Protein AF-A0A919ZWF1-F1 (afdb_monomer)

Structure (mmCIF, N/CA/C/O backbone):
data_AF-A0A919ZWF1-F1
#
_entry.id   AF-A0A919ZWF1-F1
#
loop_
_atom_site.group_PDB
_atom_site.id
_atom_site.type_symbol
_atom_site.label_atom_id
_atom_site.label_alt_id
_atom_site.label_comp_id
_atom_site.label_asym_id
_atom_site.label_entity_id
_atom_site.label_seq_id
_atom_site.pdbx_PDB_ins_code
_atom_site.Cartn_x
_atom_site.Cartn_y
_atom_site.Cartn_z
_atom_site.occupancy
_atom_site.B_iso_or_equiv
_atom_site.auth_seq_id
_atom_site.auth_comp_id
_atom_site.auth_asym_id
_atom_site.auth_atom_id
_atom_site.pdbx_PDB_model_num
ATOM 1 N N . MET A 1 1 ? -10.334 33.012 30.388 1.00 53.25 1 MET A N 1
ATOM 2 C CA . MET A 1 1 ? -11.434 32.020 30.405 1.00 53.25 1 MET A CA 1
ATOM 3 C C . MET A 1 1 ? -11.728 31.488 28.996 1.00 53.25 1 MET A C 1
ATOM 5 O O . MET A 1 1 ? -12.201 30.367 28.870 1.00 53.25 1 MET A O 1
ATOM 9 N N . ASP A 1 2 ? -11.340 32.218 27.942 1.00 60.62 2 ASP A N 1
ATOM 10 C CA . ASP A 1 2 ? -11.589 31.859 26.534 1.00 60.62 2 ASP A CA 1
ATOM 11 C C . ASP A 1 2 ? -10.737 30.705 25.990 1.00 60.62 2 ASP A C 1
ATOM 13 O O . ASP A 1 2 ? -11.229 29.907 25.200 1.00 60.62 2 ASP A O 1
ATOM 17 N N . LEU A 1 3 ? -9.491 30.540 26.449 1.00 62.81 3 LEU A N 1
ATOM 18 C CA . LEU A 1 3 ? -8.604 29.488 25.932 1.00 62.81 3 LEU A CA 1
ATOM 19 C C . LEU A 1 3 ? -9.084 28.071 26.307 1.00 62.81 3 LEU A C 1
ATOM 21 O O . LEU A 1 3 ? -9.041 27.164 25.482 1.00 62.81 3 LEU A O 1
ATOM 25 N N . ILE A 1 4 ? -9.592 27.888 27.531 1.00 65.00 4 ILE A N 1
ATOM 26 C CA . ILE A 1 4 ? -10.077 26.586 28.021 1.00 65.00 4 ILE A CA 1
ATOM 27 C C . ILE A 1 4 ? -11.376 26.199 27.307 1.00 65.00 4 ILE A C 1
ATOM 29 O O . ILE A 1 4 ? -11.488 25.076 26.830 1.00 65.00 4 ILE A O 1
ATOM 33 N N . ASN A 1 5 ? -12.321 27.130 27.146 1.00 59.06 5 ASN A N 1
ATOM 34 C CA . ASN A 1 5 ? -13.558 26.866 26.404 1.00 59.06 5 ASN A CA 1
ATOM 35 C C . ASN A 1 5 ? -13.292 26.577 24.924 1.00 59.06 5 ASN A C 1
ATOM 37 O O . ASN A 1 5 ? -13.925 25.689 24.358 1.00 59.06 5 ASN A O 1
ATOM 41 N N . HIS A 1 6 ? -12.323 27.258 24.308 1.00 60.72 6 HIS A N 1
ATOM 42 C CA . HIS A 1 6 ? -11.944 26.988 22.925 1.00 60.72 6 HIS A CA 1
ATOM 43 C C . HIS A 1 6 ? -11.339 25.581 22.761 1.00 60.72 6 HIS A C 1
ATOM 45 O O . HIS A 1 6 ? -11.694 24.872 21.820 1.00 60.72 6 HIS A O 1
ATOM 51 N N . ILE A 1 7 ? -10.492 25.138 23.702 1.00 64.06 7 ILE A N 1
ATOM 52 C CA . ILE A 1 7 ? -9.931 23.774 23.733 1.00 64.06 7 ILE A CA 1
ATOM 53 C C . ILE A 1 7 ? -11.025 22.729 24.009 1.00 64.06 7 ILE A C 1
ATOM 55 O O . ILE A 1 7 ? -11.044 21.677 23.368 1.00 64.06 7 ILE A O 1
ATOM 59 N N . LEU A 1 8 ? -11.961 23.006 24.921 1.00 66.94 8 LEU A N 1
ATOM 60 C CA . LEU A 1 8 ? -13.066 22.100 25.257 1.00 66.94 8 LEU A CA 1
ATOM 61 C C . LEU A 1 8 ? -14.070 21.952 24.106 1.00 66.94 8 LEU A C 1
ATOM 63 O O . LEU A 1 8 ? -14.516 20.844 23.823 1.00 66.94 8 LEU A O 1
ATOM 67 N N . LEU A 1 9 ? -14.380 23.033 23.388 1.00 62.38 9 LEU A N 1
ATOM 68 C CA . LEU A 1 9 ? -15.240 22.991 22.202 1.00 62.38 9 LEU A CA 1
ATOM 69 C C . LEU A 1 9 ? -14.588 22.203 21.063 1.00 62.38 9 LEU A C 1
ATOM 71 O O . LEU A 1 9 ? -15.242 21.357 20.453 1.00 62.38 9 LEU A O 1
ATOM 75 N N . HIS A 1 10 ? -13.293 22.415 20.814 1.00 61.56 10 HIS A N 1
ATOM 76 C CA . HIS A 1 10 ? -12.545 21.654 19.807 1.00 61.56 10 HIS A CA 1
ATOM 77 C C . HIS A 1 10 ? -12.444 20.168 20.153 1.00 61.56 10 HIS A C 1
ATOM 79 O O . HIS A 1 10 ? -12.643 19.307 19.292 1.00 61.56 10 HIS A O 1
ATOM 85 N N . THR A 1 11 ? -12.162 19.838 21.416 1.00 61.41 11 THR A N 1
ATOM 86 C CA . THR A 1 11 ? -12.100 18.440 21.869 1.00 61.41 11 THR A CA 1
ATOM 87 C C . THR A 1 11 ? -13.479 17.778 21.839 1.00 61.41 11 THR A C 1
ATOM 89 O O . THR A 1 11 ? -13.586 16.644 21.380 1.00 61.41 11 THR A O 1
ATOM 92 N N . HIS A 1 12 ? -14.555 18.482 22.200 1.00 66.38 12 HIS A N 1
ATOM 93 C CA . HIS A 1 12 ? -15.920 17.953 22.140 1.00 66.38 12 HIS A CA 1
ATOM 94 C C . HIS A 1 12 ? -16.420 17.744 20.699 1.00 66.38 12 HIS A C 1
ATOM 96 O O . HIS A 1 12 ? -16.973 16.688 20.378 1.00 66.38 12 HIS A O 1
ATOM 102 N N . LEU A 1 13 ? -16.203 18.711 19.801 1.00 63.06 13 LEU A N 1
ATOM 103 C CA . LEU A 1 13 ? -16.586 18.595 18.387 1.00 63.06 13 LEU A CA 1
ATOM 104 C C . LEU A 1 13 ? -15.812 17.472 17.693 1.00 63.06 13 LEU A C 1
ATOM 106 O O . LEU A 1 13 ? -16.417 16.613 17.056 1.00 63.06 13 LEU A O 1
ATOM 110 N N . SER A 1 14 ? -14.494 17.402 17.891 1.00 60.81 14 SER A N 1
ATOM 111 C CA . SER A 1 14 ? -13.689 16.323 17.311 1.00 60.81 14 SER A CA 1
ATOM 112 C C . SER A 1 14 ? -14.047 14.945 17.882 1.00 60.81 14 SER A C 1
ATOM 114 O O . SER A 1 14 ? -14.055 13.964 17.139 1.00 60.81 14 SER A O 1
ATOM 116 N N . HIS A 1 15 ? -14.393 14.842 19.169 1.00 61.38 15 HIS A N 1
ATOM 117 C CA . HIS A 1 15 ? -14.810 13.581 19.785 1.00 61.38 15 HIS A CA 1
ATOM 118 C C . HIS A 1 15 ? -16.176 13.106 19.271 1.00 61.38 15 HIS A C 1
ATOM 120 O O . HIS A 1 15 ? -16.328 11.943 18.898 1.00 61.38 15 HIS A O 1
ATOM 126 N N . THR A 1 16 ? -17.164 14.000 19.201 1.00 62.78 16 THR A N 1
ATOM 127 C CA . THR A 1 16 ? -18.516 13.671 18.716 1.00 62.78 16 THR A CA 1
ATOM 128 C C . THR A 1 16 ? -18.525 13.310 17.230 1.00 62.78 16 THR A C 1
ATOM 130 O O . THR A 1 16 ? -19.145 12.316 16.851 1.00 62.78 16 THR A O 1
ATOM 133 N N . GLN A 1 17 ? -17.762 14.026 16.397 1.00 61.91 17 GLN A N 1
ATOM 134 C CA . GLN A 1 17 ? -17.592 13.707 14.974 1.00 61.91 17 GLN A CA 1
ATOM 135 C C . GLN A 1 17 ? -16.922 12.340 14.764 1.00 61.91 17 GLN A C 1
ATOM 137 O O . GLN A 1 17 ? -17.400 11.530 13.967 1.00 61.91 17 GLN A O 1
ATOM 142 N N . LYS A 1 18 ? -15.856 12.035 15.519 1.00 59.12 18 LYS A N 1
ATOM 143 C CA . LYS A 1 18 ? -15.184 10.723 15.465 1.00 59.12 18 LYS A CA 1
ATOM 144 C C . LYS A 1 18 ? -16.092 9.593 15.949 1.00 59.12 18 LYS A C 1
ATOM 146 O O . LYS A 1 18 ? -16.130 8.538 15.323 1.00 59.12 18 LYS A O 1
ATOM 151 N N . ALA A 1 19 ? -16.852 9.809 17.025 1.00 60.97 19 ALA A N 1
ATOM 152 C CA . ALA A 1 19 ? -17.801 8.825 17.544 1.00 60.97 19 ALA A CA 1
ATOM 153 C C . ALA A 1 19 ? -18.928 8.521 16.539 1.00 60.97 19 ALA A C 1
ATOM 155 O O . ALA A 1 19 ? -19.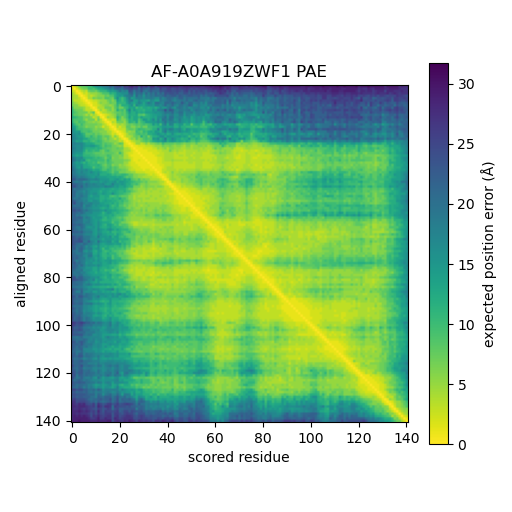323 7.365 16.390 1.00 60.97 19 ALA A O 1
ATOM 156 N N . TYR A 1 20 ? -19.400 9.534 15.808 1.00 60.16 20 TYR A N 1
ATOM 157 C CA . TYR A 1 20 ? -20.410 9.375 14.762 1.00 60.16 20 TYR A CA 1
ATOM 158 C C . TYR A 1 20 ? -19.891 8.571 13.558 1.00 60.16 20 TYR A C 1
ATOM 160 O O . TYR A 1 20 ? -20.546 7.624 13.112 1.00 60.16 20 TYR A O 1
ATOM 168 N N . LEU A 1 21 ? -18.683 8.882 13.073 1.00 59.50 21 LEU A N 1
ATOM 169 C CA . LEU A 1 21 ? -18.037 8.139 11.982 1.00 59.50 21 LEU A CA 1
ATOM 170 C C . LEU A 1 21 ? -17.750 6.686 12.374 1.00 59.50 21 LEU A C 1
ATOM 172 O O . LEU A 1 21 ? -18.033 5.779 11.597 1.00 59.50 21 LEU A O 1
ATOM 176 N N . LYS A 1 22 ? -17.285 6.453 13.607 1.00 59.75 22 LYS A N 1
ATOM 177 C CA . LYS A 1 22 ? -17.020 5.108 14.135 1.00 59.75 22 LYS A CA 1
ATOM 178 C C . LYS A 1 22 ? -18.279 4.235 14.198 1.00 59.75 22 LYS A C 1
ATOM 180 O O . LYS A 1 22 ? -18.180 3.026 14.030 1.00 59.75 22 LYS A O 1
ATOM 185 N N . LYS A 1 23 ? -19.454 4.832 14.432 1.00 60.47 23 LYS A N 1
ATOM 186 C CA . LYS A 1 23 ? -20.734 4.111 14.526 1.00 60.47 23 LYS A CA 1
ATOM 187 C C . LYS A 1 23 ? -21.385 3.852 13.162 1.00 60.47 23 LYS A C 1
ATOM 189 O O . LYS A 1 23 ? -22.100 2.868 13.022 1.00 60.47 23 LYS A O 1
ATOM 194 N N . THR A 1 24 ? -21.143 4.725 12.183 1.00 64.06 24 THR A N 1
ATOM 195 C CA . THR A 1 24 ? -21.825 4.685 10.875 1.00 64.06 24 THR A CA 1
ATOM 196 C C . THR A 1 24 ? -20.968 4.033 9.784 1.00 64.06 24 THR A C 1
ATOM 198 O O . THR A 1 24 ? -21.501 3.317 8.946 1.00 64.06 24 THR A O 1
ATOM 201 N N . TYR A 1 25 ? -19.641 4.225 9.816 1.00 73.06 25 TYR A N 1
ATOM 202 C CA . TYR A 1 25 ? -18.686 3.689 8.835 1.00 73.06 25 TYR A CA 1
ATOM 203 C C . TYR A 1 25 ? -17.373 3.235 9.507 1.00 73.06 25 TYR A C 1
ATOM 205 O O . TYR A 1 25 ? -16.318 3.849 9.299 1.00 73.06 25 TYR A O 1
ATOM 213 N N . PRO A 1 26 ? -17.404 2.162 10.319 1.00 76.31 26 PRO A N 1
ATOM 214 C CA . PRO A 1 26 ? -16.239 1.698 11.075 1.00 76.31 26 PRO A CA 1
ATOM 215 C C . PRO A 1 26 ? -15.041 1.352 10.176 1.00 76.31 26 PRO A C 1
ATOM 217 O O . PRO A 1 26 ? -13.922 1.766 10.482 1.00 76.31 26 PRO A O 1
ATOM 220 N N . SER A 1 27 ? -15.271 0.693 9.031 1.00 77.94 27 SER A N 1
ATOM 221 C CA . SER A 1 27 ? -14.212 0.329 8.078 1.00 77.94 27 SER A CA 1
ATOM 222 C C . SER A 1 27 ? -13.517 1.557 7.480 1.00 77.94 27 SER A C 1
ATOM 224 O O . SER A 1 27 ? -12.293 1.609 7.419 1.00 77.94 27 SER A O 1
ATOM 226 N N . HIS A 1 28 ? -14.278 2.589 7.096 1.00 80.31 28 HIS A N 1
ATOM 227 C CA . HIS A 1 28 ? -13.721 3.813 6.499 1.00 80.31 28 HIS A CA 1
ATOM 228 C C . HIS A 1 28 ? -12.947 4.646 7.519 1.00 80.31 28 HIS A C 1
ATOM 230 O O . HIS A 1 28 ? -11.906 5.226 7.201 1.00 80.31 28 HIS A O 1
ATOM 236 N N . PHE A 1 29 ? -13.435 4.687 8.761 1.00 81.12 29 PHE A N 1
ATOM 237 C CA . PHE A 1 29 ? -12.730 5.342 9.852 1.00 81.12 29 PHE A CA 1
ATOM 238 C C . PHE A 1 29 ? -11.375 4.673 10.105 1.00 81.12 29 PHE A C 1
ATOM 240 O O . PHE A 1 29 ? -10.353 5.355 10.152 1.00 81.12 29 PHE A O 1
ATOM 247 N N . ILE A 1 30 ? -11.349 3.342 10.196 1.00 81.50 30 ILE A N 1
ATOM 248 C CA . ILE A 1 30 ? -10.111 2.589 10.417 1.00 81.50 30 ILE A CA 1
ATOM 249 C C . ILE A 1 30 ? -9.166 2.703 9.222 1.00 81.50 30 ILE A C 1
ATOM 251 O O . ILE A 1 30 ? -7.988 2.971 9.432 1.00 81.50 30 ILE A O 1
ATOM 255 N N . ALA A 1 31 ? -9.660 2.627 7.985 1.00 82.19 31 ALA A N 1
ATOM 256 C CA . ALA A 1 31 ? -8.837 2.851 6.795 1.00 82.19 31 ALA A CA 1
ATOM 257 C C . ALA A 1 31 ? -8.180 4.245 6.798 1.00 82.19 31 ALA A C 1
ATOM 259 O O . ALA A 1 31 ? -7.006 4.388 6.453 1.00 82.19 31 ALA A O 1
ATOM 260 N N . SER A 1 32 ? -8.900 5.272 7.260 1.00 81.81 32 SER A N 1
ATOM 261 C CA . SER A 1 32 ? -8.363 6.633 7.387 1.00 81.81 32 SER A CA 1
ATOM 262 C C . SER A 1 32 ? -7.285 6.731 8.471 1.00 81.81 32 SER A C 1
ATOM 264 O O . SER A 1 32 ? -6.263 7.383 8.266 1.00 81.81 32 SER A O 1
ATOM 266 N N . VAL A 1 33 ? -7.485 6.067 9.615 1.00 82.94 33 VAL A N 1
ATOM 267 C CA . VAL A 1 33 ? -6.491 6.009 10.700 1.00 82.94 33 VAL A CA 1
ATOM 268 C C . VAL A 1 33 ? -5.230 5.278 10.238 1.00 82.94 33 VAL A C 1
ATOM 270 O O . VAL A 1 33 ? -4.138 5.822 10.371 1.00 82.94 33 VAL A O 1
ATOM 273 N N . LEU A 1 34 ? -5.380 4.102 9.620 1.00 82.88 34 LEU A N 1
ATOM 274 C CA . LEU A 1 34 ? -4.265 3.320 9.079 1.00 82.88 34 LEU A CA 1
ATOM 275 C C . LEU A 1 34 ? -3.501 4.103 8.002 1.00 82.88 34 LEU A C 1
ATOM 277 O O . LEU A 1 34 ? -2.275 4.098 7.992 1.00 82.88 34 LEU A O 1
ATOM 281 N N . SER A 1 35 ? -4.206 4.850 7.147 1.00 83.94 35 SER A N 1
ATOM 282 C CA . SER A 1 35 ? -3.581 5.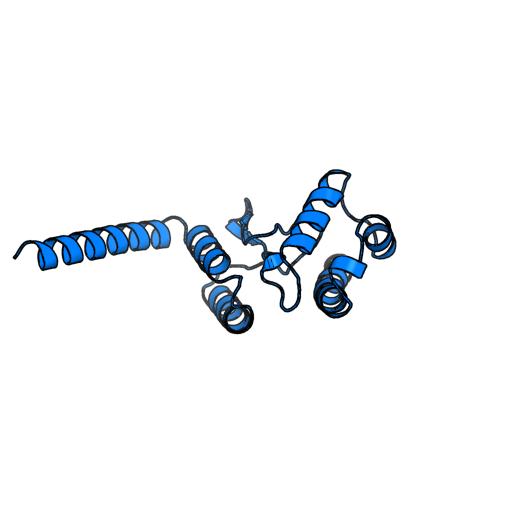731 6.151 1.00 83.94 35 SER A CA 1
ATOM 283 C C . SER A 1 35 ? -2.831 6.907 6.778 1.00 83.94 35 SER A C 1
ATOM 285 O O . SER A 1 35 ? -1.803 7.324 6.257 1.00 83.94 35 SER A O 1
ATOM 287 N N . SER A 1 36 ? -3.301 7.447 7.905 1.00 83.25 36 SER A N 1
ATOM 288 C CA . SER A 1 36 ? -2.588 8.512 8.622 1.00 83.25 36 SER A CA 1
ATOM 289 C C . SER A 1 36 ? -1.333 8.010 9.342 1.00 83.25 36 SER A C 1
ATOM 291 O O . SER A 1 36 ? -0.467 8.816 9.681 1.00 83.25 36 SER A O 1
ATOM 293 N N . GLU A 1 37 ? -1.246 6.710 9.618 1.00 80.75 37 GLU A N 1
ATOM 294 C CA . GLU A 1 37 ? -0.125 6.085 10.324 1.00 80.75 37 GLU A CA 1
ATOM 295 C C . GLU A 1 37 ? 0.730 5.185 9.422 1.00 80.75 37 GLU A C 1
ATOM 297 O O . GLU A 1 37 ? 1.634 4.514 9.916 1.00 80.75 37 GLU A O 1
ATOM 302 N N . GLN A 1 38 ? 0.496 5.206 8.106 1.00 76.06 38 GLN A N 1
ATOM 303 C CA . GLN A 1 38 ? 1.170 4.336 7.136 1.00 76.06 38 GLN A CA 1
ATOM 304 C C . GLN A 1 38 ? 2.700 4.477 7.136 1.00 76.06 38 GLN A C 1
ATOM 306 O O . GLN A 1 38 ? 3.402 3.495 6.917 1.00 76.06 38 GLN A O 1
ATOM 311 N N . ASP A 1 39 ? 3.221 5.660 7.484 1.00 73.88 39 ASP A N 1
ATOM 312 C CA . ASP A 1 39 ? 4.663 5.914 7.610 1.00 73.88 39 ASP A CA 1
ATOM 313 C C . ASP A 1 39 ? 5.299 5.165 8.799 1.00 73.88 39 ASP A C 1
ATOM 315 O O . ASP A 1 39 ? 6.513 4.974 8.860 1.00 73.88 39 ASP A O 1
ATOM 319 N N . LYS A 1 40 ? 4.489 4.735 9.776 1.00 76.69 40 LYS A N 1
ATOM 320 C CA . LYS A 1 40 ? 4.923 4.026 10.989 1.00 76.69 40 LYS A CA 1
ATOM 321 C C . LYS A 1 40 ? 4.679 2.528 10.843 1.00 76.69 40 LYS A C 1
ATOM 323 O O . LYS A 1 40 ? 3.977 1.921 11.653 1.00 76.69 40 LYS A O 1
ATOM 328 N N . THR A 1 41 ? 5.305 1.920 9.839 1.00 71.00 41 THR A N 1
ATOM 329 C CA . THR A 1 41 ? 5.107 0.506 9.478 1.00 71.00 41 THR A CA 1
ATOM 330 C C . THR A 1 41 ? 5.296 -0.468 10.649 1.00 71.00 41 THR A C 1
ATOM 332 O O . THR A 1 41 ? 4.594 -1.470 10.724 1.00 71.00 41 THR A O 1
ATOM 335 N N . ASP A 1 42 ? 6.177 -0.161 11.611 1.00 71.12 42 ASP A N 1
ATOM 336 C CA . ASP A 1 42 ? 6.412 -1.009 12.795 1.00 71.12 42 ASP A CA 1
ATOM 337 C C . ASP A 1 42 ? 5.212 -1.074 13.760 1.00 71.12 42 ASP A C 1
ATOM 339 O O . ASP A 1 42 ? 5.066 -2.039 14.507 1.00 71.12 42 ASP A O 1
ATOM 343 N N . LYS A 1 43 ? 4.340 -0.058 13.759 1.00 71.69 43 LYS A N 1
ATOM 344 C CA . LYS A 1 43 ? 3.117 -0.033 14.581 1.00 71.69 43 LYS A CA 1
ATOM 345 C C . LYS A 1 43 ? 1.898 -0.558 13.835 1.00 71.69 43 LYS A C 1
ATOM 347 O O . LYS A 1 43 ? 0.882 -0.848 14.451 1.00 71.69 43 LYS A O 1
ATOM 352 N N . LEU A 1 44 ? 1.997 -0.702 12.521 1.00 79.31 44 LEU A N 1
ATOM 353 C CA . LEU A 1 44 ? 0.860 -1.009 11.670 1.00 79.31 44 LEU A CA 1
ATOM 354 C C . LEU A 1 44 ? 0.451 -2.486 11.739 1.00 79.31 44 LEU A C 1
ATOM 356 O O . LEU A 1 44 ? -0.736 -2.786 11.826 1.00 79.31 44 LEU A O 1
ATOM 360 N N . GLU A 1 45 ? 1.416 -3.411 11.771 1.00 75.31 45 GLU A N 1
ATOM 361 C CA . GLU A 1 45 ? 1.148 -4.855 11.884 1.00 75.31 45 GLU A CA 1
ATOM 362 C C . GLU A 1 45 ? 0.248 -5.243 13.075 1.00 75.31 45 GLU A C 1
ATOM 364 O O . GLU A 1 45 ? -0.712 -5.989 12.859 1.00 75.31 45 GLU A O 1
ATOM 369 N N . PRO A 1 46 ? 0.494 -4.781 14.321 1.00 78.06 46 PRO A N 1
ATOM 370 C CA . PRO A 1 46 ? -0.403 -5.091 15.433 1.00 78.06 46 PRO A CA 1
ATOM 371 C C . PRO A 1 46 ? -1.784 -4.448 15.258 1.00 78.06 46 PRO A C 1
ATOM 373 O O . PRO A 1 46 ? -2.783 -5.119 15.497 1.00 78.06 46 PRO A O 1
ATOM 376 N N . HIS A 1 47 ? -1.867 -3.215 14.743 1.00 77.50 47 HIS A N 1
ATOM 377 C CA . HIS A 1 47 ? -3.155 -2.569 14.471 1.00 77.50 47 HIS A CA 1
ATOM 378 C C . HIS A 1 47 ? -3.996 -3.338 13.446 1.00 77.50 47 HIS A C 1
ATOM 380 O O . HIS A 1 47 ? -5.206 -3.471 13.620 1.00 77.50 47 HIS A O 1
ATOM 386 N N . VAL A 1 48 ? -3.370 -3.898 12.410 1.00 79.31 48 VAL A N 1
ATOM 387 C CA . VAL A 1 48 ? -4.051 -4.730 11.406 1.00 79.31 48 VAL A CA 1
ATOM 388 C C . VAL A 1 48 ? -4.596 -6.018 12.035 1.00 79.31 48 VAL A C 1
ATOM 390 O O . VAL A 1 48 ? -5.734 -6.401 11.759 1.00 79.31 48 VAL A O 1
ATOM 393 N N . LYS A 1 49 ? -3.832 -6.661 12.930 1.00 78.94 49 LYS A N 1
ATOM 394 C CA . LYS A 1 49 ? -4.300 -7.845 13.674 1.00 78.94 49 LYS A CA 1
ATOM 395 C C . LYS A 1 49 ? -5.477 -7.517 14.592 1.00 78.94 49 LYS A C 1
ATOM 397 O O . LYS A 1 49 ? -6.446 -8.271 14.623 1.00 78.94 49 LYS A O 1
ATOM 402 N N . ASP A 1 50 ? -5.425 -6.380 15.280 1.00 81.38 50 ASP A N 1
ATOM 403 C CA . ASP A 1 50 ? -6.514 -5.925 16.147 1.00 81.38 50 ASP A CA 1
ATOM 404 C C . ASP A 1 50 ? -7.798 -5.648 15.352 1.00 81.38 50 ASP A C 1
ATOM 406 O O . ASP A 1 50 ? -8.892 -5.974 15.809 1.00 81.38 50 ASP A O 1
ATOM 410 N N . CYS A 1 51 ? -7.689 -5.102 14.136 1.00 80.12 51 CYS A N 1
ATOM 411 C CA . CYS A 1 51 ? -8.848 -4.873 13.266 1.00 80.12 51 CYS A CA 1
ATOM 412 C C . CYS A 1 51 ? -9.530 -6.182 12.847 1.00 80.12 51 CYS A C 1
ATOM 414 O O . CYS A 1 51 ? -10.760 -6.257 12.856 1.00 80.12 51 CYS A O 1
ATOM 416 N N . SER A 1 52 ? -8.746 -7.228 12.568 1.00 76.06 52 SER A N 1
ATOM 417 C CA . SER A 1 52 ? -9.283 -8.563 12.281 1.00 76.06 52 SER A CA 1
ATOM 418 C C . SER A 1 52 ? -10.066 -9.127 13.477 1.00 76.06 52 SER A C 1
ATOM 420 O O . SER A 1 52 ? -11.142 -9.693 13.296 1.00 76.06 52 SER A O 1
ATOM 422 N N . LEU A 1 53 ? -9.610 -8.880 14.714 1.00 77.50 53 LEU A N 1
ATOM 423 C CA . LEU A 1 53 ? -10.343 -9.256 15.934 1.00 77.50 53 LEU A CA 1
ATOM 424 C C . LEU A 1 53 ? -11.647 -8.463 16.126 1.00 77.50 53 LEU A C 1
ATOM 426 O O . LEU A 1 53 ? -12.583 -8.960 16.749 1.00 77.50 53 LEU A O 1
ATOM 430 N N . MET A 1 54 ? -11.729 -7.243 15.589 1.00 75.75 54 MET A N 1
ATOM 431 C CA . MET A 1 54 ? -12.933 -6.403 15.629 1.00 75.75 54 MET A CA 1
AT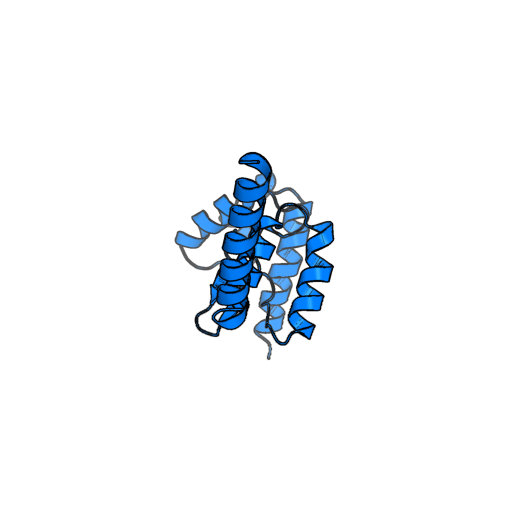OM 432 C C . MET A 1 54 ? -13.970 -6.768 14.551 1.00 75.75 54 MET A C 1
ATOM 434 O O . MET A 1 54 ? -14.991 -6.088 14.449 1.00 75.75 54 MET A O 1
ATOM 438 N N . GLY A 1 55 ? -13.734 -7.825 13.762 1.00 77.19 55 GLY A N 1
ATOM 439 C CA . GLY A 1 55 ? -14.624 -8.248 12.677 1.00 77.19 55 GLY A CA 1
ATOM 440 C C . GLY A 1 55 ? -14.536 -7.357 11.437 1.00 77.19 55 GLY A C 1
ATOM 441 O O . GLY A 1 55 ? -15.498 -7.266 10.678 1.00 77.19 55 GLY A O 1
ATOM 442 N N . ILE A 1 56 ? -13.412 -6.656 11.260 1.00 80.25 56 ILE A N 1
ATOM 443 C CA . ILE A 1 56 ? -13.142 -5.830 10.085 1.00 80.25 56 ILE A CA 1
ATOM 444 C C . ILE A 1 56 ? -12.118 -6.557 9.229 1.00 80.25 56 ILE A C 1
ATOM 446 O O . ILE A 1 56 ? -10.955 -6.699 9.610 1.00 80.25 56 ILE A O 1
ATOM 450 N N . ASP A 1 57 ? -12.565 -6.993 8.058 1.00 81.69 57 ASP A N 1
ATOM 451 C CA . ASP A 1 57 ? -11.717 -7.695 7.109 1.00 81.69 57 ASP A CA 1
ATOM 452 C C . ASP A 1 57 ? -10.756 -6.714 6.441 1.00 81.69 57 ASP A C 1
ATOM 454 O O . ASP A 1 57 ? -11.165 -5.791 5.731 1.00 81.69 57 ASP A O 1
ATOM 458 N N . ILE A 1 58 ? -9.463 -6.932 6.673 1.00 83.88 58 ILE A N 1
ATOM 459 C CA . ILE A 1 58 ? -8.386 -6.258 5.957 1.00 83.88 58 ILE A CA 1
ATOM 460 C C . ILE A 1 58 ? -7.832 -7.253 4.945 1.00 83.88 58 ILE A C 1
ATOM 462 O O . ILE A 1 58 ? -7.243 -8.270 5.316 1.00 83.88 58 ILE A O 1
ATOM 466 N N . LEU A 1 59 ? -8.038 -6.961 3.665 1.00 82.75 59 LEU A N 1
ATOM 467 C CA . LEU A 1 59 ? -7.494 -7.755 2.576 1.00 82.75 59 LEU A CA 1
ATOM 468 C C . LEU A 1 59 ? -5.969 -7.626 2.562 1.00 82.75 59 LEU A C 1
ATOM 470 O O . LEU A 1 59 ? -5.443 -6.548 2.852 1.00 82.75 59 LEU A O 1
ATOM 474 N N . PRO A 1 60 ? -5.239 -8.701 2.224 1.00 81.50 60 PRO A N 1
ATOM 475 C CA . PRO A 1 60 ? -3.795 -8.627 2.085 1.00 81.50 60 PRO A CA 1
ATOM 476 C C . PRO A 1 60 ? -3.404 -7.636 0.975 1.00 81.50 60 PRO A C 1
ATOM 478 O O . PRO A 1 60 ? -4.196 -7.367 0.070 1.00 81.50 60 PRO A O 1
ATOM 481 N N . PRO A 1 61 ? -2.173 -7.101 1.013 1.00 80.75 61 PRO A N 1
ATOM 482 C CA . PRO A 1 61 ? -1.667 -6.248 -0.053 1.00 80.75 61 PRO A CA 1
ATOM 483 C C . PRO A 1 61 ? -1.631 -7.010 -1.378 1.00 80.75 61 PRO A C 1
ATOM 485 O O . PRO A 1 61 ? -1.044 -8.091 -1.459 1.00 80.75 61 PRO A O 1
ATOM 488 N N . ASP A 1 62 ? -2.198 -6.411 -2.420 1.00 81.38 62 ASP A N 1
ATOM 489 C CA . ASP A 1 62 ? -2.224 -6.926 -3.786 1.00 81.38 62 ASP A CA 1
ATOM 490 C C . ASP A 1 62 ? -1.810 -5.816 -4.755 1.00 81.38 62 ASP A C 1
ATOM 492 O O . ASP A 1 62 ? -2.472 -4.792 -4.855 1.00 81.38 62 ASP A O 1
ATOM 496 N N . ILE A 1 63 ? -0.744 -6.018 -5.526 1.00 80.81 63 ILE A N 1
ATOM 497 C CA . ILE A 1 63 ? -0.262 -5.029 -6.503 1.00 80.81 63 ILE A CA 1
ATOM 498 C C . ILE A 1 63 ? -1.346 -4.618 -7.520 1.00 80.81 63 ILE A C 1
ATOM 500 O O . ILE A 1 63 ? -1.341 -3.485 -8.008 1.00 80.81 63 ILE A O 1
ATOM 504 N N . ASN A 1 64 ? -2.280 -5.511 -7.858 1.00 80.31 64 ASN A N 1
ATOM 505 C CA . ASN A 1 64 ? -3.316 -5.221 -8.847 1.00 80.31 64 ASN A CA 1
ATOM 506 C C . ASN A 1 64 ? -4.514 -4.474 -8.263 1.00 80.31 64 ASN A C 1
ATOM 508 O O . ASN A 1 64 ? -5.043 -3.601 -8.948 1.00 80.31 64 ASN A O 1
ATOM 512 N N . ASN A 1 65 ? -4.894 -4.753 -7.017 1.00 76.56 65 ASN A N 1
ATOM 513 C CA . ASN A 1 65 ? -6.086 -4.166 -6.399 1.00 76.56 65 ASN A CA 1
ATOM 514 C C . ASN A 1 65 ? -5.745 -3.046 -5.402 1.00 76.56 65 ASN A C 1
ATOM 516 O O . ASN A 1 65 ? -6.335 -1.975 -5.468 1.00 76.56 65 ASN A O 1
ATOM 520 N N . SER A 1 66 ? -4.714 -3.216 -4.572 1.00 82.81 66 SER A N 1
ATOM 521 C CA . SER A 1 66 ? -4.314 -2.244 -3.550 1.00 82.81 66 SER A CA 1
ATOM 522 C C . SER A 1 66 ? -3.879 -0.898 -4.122 1.00 82.81 66 SER A C 1
ATOM 524 O O . SER A 1 66 ? -3.212 -0.808 -5.153 1.00 82.81 66 SER A O 1
ATOM 526 N N . PHE A 1 67 ? -4.202 0.175 -3.408 1.00 83.12 67 PHE A N 1
ATOM 527 C CA . PHE A 1 67 ? -3.776 1.535 -3.731 1.00 83.12 67 PHE A CA 1
ATOM 528 C C . PHE A 1 67 ? -2.537 1.942 -2.926 1.00 83.12 67 PHE A C 1
ATOM 530 O O . PHE A 1 67 ? -1.966 1.145 -2.182 1.00 83.12 67 PHE A O 1
ATOM 537 N N . SER A 1 68 ? -2.091 3.192 -3.085 1.00 83.69 68 SER A N 1
ATOM 538 C CA . SER A 1 68 ? -1.0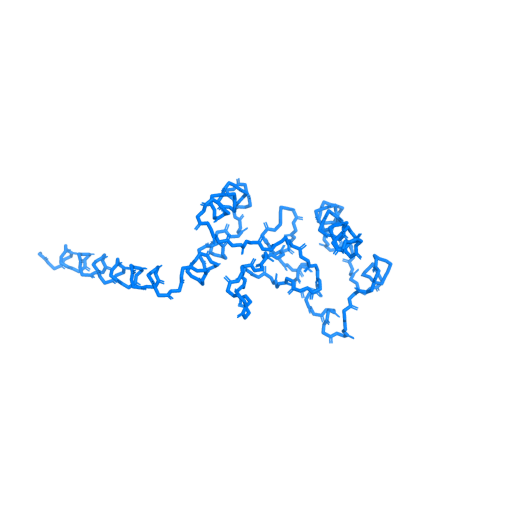27 3.748 -2.245 1.00 83.69 68 SER A CA 1
ATOM 539 C C . SER A 1 68 ? -1.427 3.748 -0.768 1.00 83.69 68 SER A C 1
ATOM 541 O O . SER A 1 68 ? -0.702 3.196 0.055 1.00 83.69 68 SER A O 1
ATOM 543 N N . ASN A 1 69 ? -2.609 4.288 -0.466 1.00 85.75 69 ASN A N 1
ATOM 544 C CA . ASN A 1 69 ? -3.192 4.370 0.873 1.00 85.75 69 ASN A CA 1
ATOM 545 C C . ASN A 1 69 ? -4.184 3.222 1.131 1.00 85.75 69 ASN A C 1
ATOM 547 O O . ASN A 1 69 ? -4.576 2.517 0.199 1.00 85.75 69 ASN A O 1
ATOM 551 N N . PHE A 1 70 ? -4.637 3.070 2.380 1.00 85.38 70 PHE A N 1
ATOM 552 C CA . PHE A 1 70 ? -5.720 2.140 2.709 1.00 85.38 70 PHE A CA 1
ATOM 553 C C . PHE A 1 70 ? -7.053 2.659 2.173 1.00 85.38 70 PHE A C 1
ATOM 555 O O . PHE A 1 70 ? -7.432 3.806 2.421 1.00 85.38 70 PHE A O 1
ATOM 562 N N . VAL A 1 71 ? -7.781 1.800 1.468 1.00 85.00 71 VAL A N 1
ATOM 563 C CA . VAL A 1 71 ? -9.066 2.131 0.837 1.00 85.00 71 VAL A CA 1
ATOM 564 C C . VAL A 1 71 ? -10.097 1.090 1.244 1.00 85.00 71 VAL A C 1
ATOM 566 O O . VAL A 1 71 ? -9.752 -0.058 1.492 1.00 85.00 71 VAL A O 1
ATOM 569 N N . VAL A 1 72 ? -11.364 1.482 1.352 1.00 84.69 72 VAL A N 1
ATOM 570 C CA . VAL A 1 72 ? -12.455 0.538 1.609 1.00 84.69 72 VAL A CA 1
ATOM 571 C C . VAL A 1 72 ? -13.112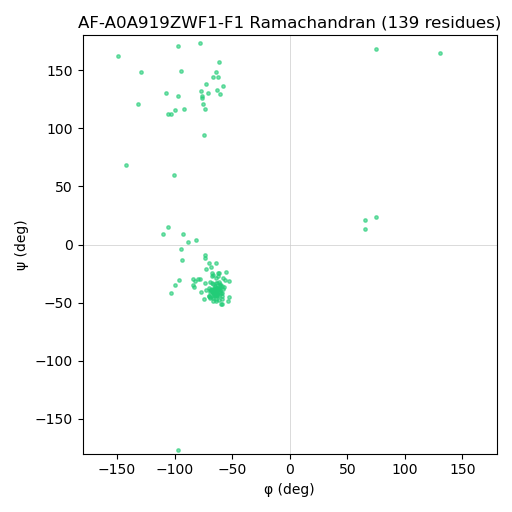 0.163 0.288 1.00 84.69 72 VAL A C 1
ATOM 573 O O . VAL A 1 72 ? -13.491 1.043 -0.484 1.00 84.69 72 VAL A O 1
ATOM 576 N N . ASN A 1 73 ? -13.242 -1.135 0.032 1.00 82.62 73 ASN A N 1
ATOM 577 C CA . ASN A 1 73 ? -13.915 -1.645 -1.154 1.00 82.62 73 ASN A CA 1
ATOM 578 C C . ASN A 1 73 ? -15.451 -1.576 -1.011 1.00 82.62 73 ASN A C 1
ATOM 580 O O . ASN A 1 73 ? -16.002 -1.278 0.051 1.00 82.62 73 ASN A O 1
ATOM 584 N N . SER A 1 74 ? -16.176 -1.890 -2.086 1.00 79.06 74 SER A N 1
ATOM 585 C CA . SER A 1 74 ? -17.650 -1.904 -2.095 1.00 79.06 74 SER A CA 1
ATOM 586 C C . SER A 1 74 ? -18.275 -2.947 -1.157 1.00 79.06 74 SER A C 1
ATOM 588 O O . SER A 1 74 ? -19.454 -2.843 -0.827 1.00 79.06 74 SER A O 1
ATOM 590 N N . GLN A 1 75 ? -17.490 -3.925 -0.703 1.00 78.62 75 GLN A N 1
ATOM 591 C CA . GLN A 1 75 ? -17.875 -4.960 0.260 1.00 78.62 75 GLN A CA 1
ATOM 592 C C . GLN A 1 75 ? -17.545 -4.562 1.709 1.00 78.62 75 GLN A C 1
ATOM 594 O O . GLN A 1 75 ? -17.691 -5.370 2.621 1.00 78.62 75 GLN A O 1
ATOM 599 N N . ASN A 1 76 ? -17.145 -3.305 1.935 1.00 78.44 76 ASN A N 1
ATOM 600 C CA . ASN A 1 76 ? -16.810 -2.741 3.241 1.00 78.44 76 ASN A CA 1
ATOM 601 C C . ASN A 1 76 ? -15.563 -3.365 3.906 1.00 78.44 76 ASN A C 1
ATOM 603 O O . ASN A 1 76 ? -15.381 -3.242 5.122 1.00 78.44 76 ASN A O 1
ATOM 607 N N . GLN A 1 77 ? -14.703 -3.993 3.101 1.00 82.69 77 GLN A N 1
ATOM 608 C CA . GLN A 1 77 ? -13.404 -4.539 3.490 1.00 82.69 77 GLN A CA 1
ATOM 609 C C . GLN A 1 77 ? -12.308 -3.514 3.204 1.00 82.69 77 GLN A C 1
ATOM 611 O O . GLN A 1 77 ? -12.413 -2.714 2.273 1.00 82.69 77 GLN A O 1
ATOM 616 N N . ILE A 1 78 ? -11.248 -3.530 4.002 1.00 84.56 78 ILE A N 1
ATOM 617 C CA . ILE A 1 78 ? -10.134 -2.594 3.868 1.00 84.56 78 ILE A CA 1
ATOM 618 C C . ILE A 1 78 ? -9.067 -3.219 2.968 1.00 84.56 78 ILE A C 1
ATOM 620 O O . ILE A 1 78 ? -8.455 -4.222 3.321 1.00 84.56 78 ILE A O 1
ATOM 624 N N . GLU A 1 79 ? -8.802 -2.605 1.824 1.00 86.38 79 GLU A N 1
ATOM 625 C CA . GLU A 1 79 ? -7.659 -2.918 0.977 1.00 86.38 79 GLU A CA 1
ATOM 626 C C . GLU A 1 79 ? -6.388 -2.331 1.583 1.00 86.38 79 GLU A C 1
ATOM 628 O O . GLU A 1 79 ? -6.314 -1.139 1.909 1.00 86.38 79 GLU A O 1
ATOM 633 N N . TYR A 1 80 ? -5.374 -3.180 1.740 1.00 84.12 80 TYR A N 1
ATOM 634 C CA . TYR A 1 80 ? -4.097 -2.772 2.306 1.00 84.12 80 TYR A CA 1
ATOM 635 C C . TYR A 1 80 ? -3.409 -1.729 1.422 1.00 84.12 80 TYR A C 1
ATOM 637 O O . TYR A 1 80 ? -3.293 -1.937 0.215 1.00 84.12 80 TYR A O 1
ATOM 645 N N . GLY A 1 81 ? -2.899 -0.646 2.010 1.00 85.25 81 GLY A N 1
ATOM 646 C CA . GLY A 1 81 ? -2.118 0.356 1.279 1.00 85.25 81 GLY A CA 1
ATOM 647 C C . GLY A 1 81 ? -0.692 -0.120 0.996 1.00 85.25 81 GLY A C 1
ATOM 648 O O . GLY A 1 81 ? 0.043 -0.479 1.917 1.00 85.25 81 GLY A O 1
ATOM 649 N N . LEU A 1 82 ? -0.258 -0.092 -0.266 1.00 83.19 82 LEU A N 1
ATOM 650 C CA . LEU A 1 82 ? 1.094 -0.505 -0.666 1.00 83.19 82 LEU A CA 1
ATOM 651 C C . LEU A 1 82 ? 2.188 0.391 -0.070 1.00 83.19 82 LEU A C 1
ATOM 653 O O . LEU A 1 82 ? 3.294 -0.088 0.171 1.00 83.19 82 LEU A O 1
ATOM 657 N N . ALA A 1 83 ? 1.893 1.668 0.200 1.00 82.62 83 ALA A N 1
ATOM 658 C CA . ALA A 1 83 ? 2.834 2.580 0.854 1.00 82.62 83 ALA A CA 1
ATOM 659 C C . ALA A 1 83 ? 3.058 2.240 2.334 1.00 82.62 83 ALA A C 1
ATOM 661 O O . ALA A 1 83 ? 4.050 2.657 2.922 1.00 82.62 83 ALA A O 1
ATOM 662 N N . ALA A 1 84 ? 2.174 1.432 2.917 1.00 81.81 84 ALA A N 1
ATOM 663 C CA . ALA A 1 84 ? 2.261 0.984 4.296 1.00 81.81 84 ALA A CA 1
ATOM 664 C C . ALA A 1 84 ? 3.093 -0.307 4.457 1.00 81.81 84 ALA A C 1
ATOM 666 O O . ALA A 1 84 ? 3.214 -0.855 5.557 1.00 81.81 84 ALA A O 1
ATOM 667 N N . LEU A 1 85 ? 3.657 -0.828 3.360 1.0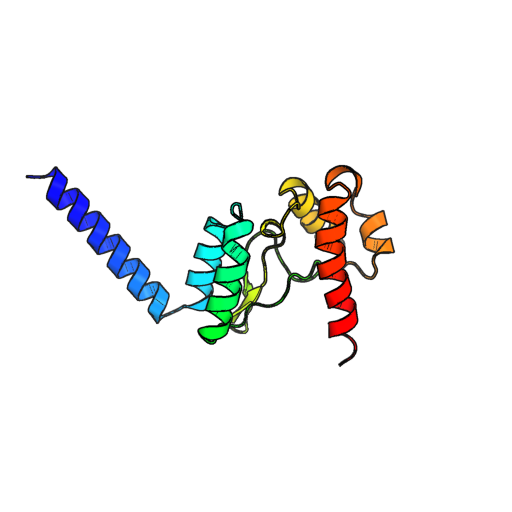0 79.56 85 LEU A N 1
ATOM 668 C CA . LEU A 1 85 ? 4.601 -1.938 3.390 1.00 79.56 85 LEU A CA 1
ATOM 669 C C . LEU A 1 85 ? 5.983 -1.457 3.831 1.00 79.56 85 LEU A C 1
ATOM 671 O O . LEU A 1 85 ? 6.546 -0.502 3.295 1.00 79.56 85 LEU A O 1
ATOM 675 N N . LYS A 1 86 ? 6.570 -2.186 4.783 1.00 75.56 86 LYS A N 1
ATOM 676 C CA . LYS A 1 86 ? 7.921 -1.911 5.270 1.00 75.56 86 LYS A CA 1
ATOM 677 C C . LYS A 1 86 ? 8.929 -1.961 4.124 1.00 75.56 86 LYS A C 1
ATOM 679 O O . LYS A 1 86 ? 8.910 -2.879 3.302 1.00 75.56 86 LYS A O 1
ATOM 684 N N . ASP A 1 87 ? 9.826 -0.980 4.113 1.00 74.69 87 ASP A N 1
ATOM 685 C CA . ASP A 1 87 ? 10.888 -0.811 3.119 1.00 74.69 87 ASP A CA 1
ATOM 686 C C . ASP A 1 87 ? 10.404 -0.517 1.683 1.00 74.69 87 ASP A C 1
ATOM 688 O O . ASP A 1 87 ? 11.209 -0.576 0.754 1.00 74.69 87 ASP A O 1
ATOM 692 N N . VAL A 1 88 ? 9.126 -0.171 1.475 1.00 79.06 88 VAL A N 1
ATOM 693 C CA . VAL A 1 88 ? 8.602 0.251 0.167 1.00 79.06 88 VAL A CA 1
ATOM 694 C C . VAL A 1 88 ? 8.509 1.779 0.123 1.00 79.06 88 VAL A C 1
ATOM 696 O O . VAL A 1 88 ? 7.770 2.399 0.878 1.00 79.06 88 VAL A O 1
ATOM 699 N N . GLY A 1 89 ? 9.281 2.413 -0.762 1.00 77.12 89 GLY A N 1
ATOM 700 C CA . GLY A 1 89 ? 9.266 3.871 -0.904 1.00 77.12 89 GLY A CA 1
ATOM 701 C C . GLY A 1 89 ? 7.988 4.386 -1.577 1.00 77.12 89 GLY A C 1
ATOM 702 O O . GLY A 1 89 ? 7.566 3.844 -2.596 1.00 77.12 89 GLY A O 1
ATOM 703 N N . THR A 1 90 ? 7.424 5.489 -1.079 1.00 80.19 90 THR A N 1
ATOM 704 C CA . THR A 1 90 ? 6.209 6.128 -1.629 1.00 80.19 90 THR A CA 1
ATOM 705 C C . THR A 1 90 ? 6.307 6.407 -3.130 1.00 80.19 90 THR A C 1
ATOM 707 O O . THR A 1 90 ? 5.418 6.030 -3.887 1.00 80.19 90 THR A O 1
ATOM 710 N N . LYS A 1 91 ? 7.440 6.952 -3.590 1.00 82.56 91 LYS A N 1
ATOM 711 C CA . LYS A 1 91 ? 7.705 7.211 -5.020 1.00 82.56 91 LYS A CA 1
ATOM 712 C C . LYS A 1 91 ? 7.649 5.951 -5.885 1.00 82.56 91 LYS A C 1
ATOM 714 O O . LYS A 1 91 ? 7.226 6.002 -7.034 1.00 82.56 91 LYS A O 1
ATOM 719 N N . PHE A 1 92 ? 8.101 4.823 -5.343 1.00 83.69 92 PHE A N 1
ATOM 720 C CA . PHE A 1 92 ? 8.062 3.550 -6.049 1.00 83.69 92 PHE A CA 1
ATOM 721 C C . PHE A 1 92 ? 6.626 3.023 -6.138 1.00 83.69 92 PHE A C 1
ATOM 723 O O . PHE A 1 92 ? 6.215 2.561 -7.195 1.00 83.69 92 PHE A O 1
ATOM 730 N N . VAL A 1 93 ? 5.828 3.175 -5.076 1.00 84.75 93 VAL A N 1
ATOM 7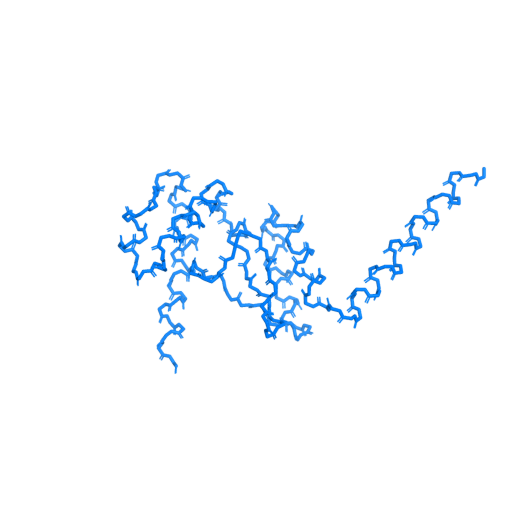31 C CA . VAL A 1 93 ? 4.394 2.837 -5.093 1.00 84.75 93 VAL A CA 1
ATOM 732 C C . VAL A 1 93 ? 3.618 3.698 -6.087 1.00 84.75 93 VAL A C 1
ATOM 734 O O . VAL A 1 93 ? 2.775 3.181 -6.816 1.00 84.75 93 VAL A O 1
ATOM 737 N N . GLU A 1 94 ? 3.907 4.997 -6.155 1.00 85.75 94 GLU A N 1
ATOM 738 C CA . GLU A 1 94 ? 3.310 5.899 -7.146 1.00 85.75 94 GLU A CA 1
ATOM 739 C C . GLU A 1 94 ? 3.618 5.441 -8.575 1.00 85.75 94 GLU A C 1
ATOM 741 O O . GLU A 1 94 ? 2.715 5.371 -9.407 1.00 85.75 94 GLU A O 1
ATOM 746 N N . GLU A 1 95 ? 4.864 5.052 -8.854 1.00 85.44 95 GLU A N 1
ATOM 747 C CA . GLU A 1 95 ? 5.257 4.507 -10.154 1.00 85.44 95 GLU A CA 1
ATOM 748 C C . GLU A 1 95 ? 4.538 3.194 -10.473 1.00 85.44 95 GLU A C 1
ATOM 750 O O . GLU A 1 95 ? 4.036 3.033 -11.583 1.00 85.44 95 GLU A O 1
ATOM 755 N N . VAL A 1 96 ? 4.415 2.282 -9.505 1.00 84.62 96 VAL A N 1
ATOM 756 C CA . VAL A 1 96 ? 3.646 1.038 -9.669 1.00 84.62 96 VAL A CA 1
ATOM 757 C C . VAL A 1 96 ? 2.183 1.341 -10.008 1.00 84.62 96 VAL A C 1
ATOM 759 O O . VAL A 1 96 ? 1.645 0.783 -10.966 1.00 84.62 96 VAL A O 1
ATOM 762 N N . CYS A 1 97 ? 1.551 2.265 -9.279 1.00 85.06 97 CYS A N 1
ATOM 763 C CA . CYS A 1 97 ? 0.177 2.699 -9.531 1.00 85.06 97 CYS A CA 1
ATOM 764 C C . CYS A 1 97 ? 0.012 3.356 -10.910 1.00 85.06 97 CYS A C 1
ATOM 766 O O . CYS A 1 97 ? -1.005 3.134 -11.568 1.00 85.06 97 CYS A O 1
ATOM 768 N N . LEU A 1 98 ? 0.998 4.138 -11.361 1.00 87.00 98 LEU A N 1
ATOM 769 C CA . LEU A 1 98 ? 1.010 4.745 -12.695 1.00 87.00 98 LEU A CA 1
ATOM 770 C C . LEU A 1 98 ? 1.131 3.684 -13.789 1.00 87.00 98 LEU A C 1
ATOM 772 O O . LEU A 1 98 ? 0.334 3.676 -14.724 1.00 87.00 98 LEU A O 1
ATOM 776 N N . GLN A 1 99 ? 2.073 2.748 -13.658 1.00 86.69 99 GLN A N 1
ATOM 777 C CA . GLN A 1 99 ? 2.251 1.669 -14.632 1.00 86.69 99 GLN A CA 1
ATOM 778 C C . GLN A 1 99 ? 1.021 0.762 -14.707 1.00 86.69 99 GLN A C 1
ATOM 780 O O . GLN A 1 99 ? 0.652 0.317 -15.795 1.00 86.69 99 GLN A O 1
ATOM 785 N N . ARG A 1 100 ? 0.317 0.560 -13.589 1.00 84.56 100 ARG A N 1
ATOM 786 C CA . ARG A 1 100 ? -0.947 -0.186 -13.543 1.00 84.56 100 ARG A CA 1
ATOM 787 C C . ARG A 1 100 ? -2.059 0.434 -14.395 1.00 84.56 100 ARG A C 1
ATOM 789 O O . ARG A 1 100 ? -2.944 -0.291 -14.840 1.00 84.56 100 ARG A O 1
ATOM 796 N N . GLN A 1 101 ? -2.024 1.738 -14.689 1.00 83.69 101 GLN A N 1
ATOM 797 C CA . GLN A 1 101 ? -3.018 2.362 -15.579 1.00 83.69 101 GLN A CA 1
ATOM 798 C C . GLN A 1 101 ? -2.982 1.777 -17.001 1.00 83.69 101 GLN A C 1
ATOM 800 O O . GLN A 1 101 ? -3.995 1.792 -17.694 1.00 83.69 101 GLN A O 1
ATOM 805 N N . SER A 1 102 ? -1.845 1.206 -17.419 1.00 82.81 102 SER A N 1
ATOM 806 C CA . SER A 1 102 ? -1.711 0.483 -18.694 1.00 82.81 102 SER A CA 1
ATOM 807 C C . SER A 1 102 ? -2.390 -0.897 -18.704 1.00 82.81 102 SER A C 1
ATOM 809 O O . SER A 1 102 ? -2.481 -1.538 -19.751 1.00 82.81 102 SER A O 1
ATOM 811 N N . GLY A 1 103 ? -2.857 -1.372 -17.548 1.00 84.94 103 GLY A N 1
ATOM 812 C CA . GLY A 1 103 ? -3.489 -2.671 -17.349 1.00 84.94 103 GLY A CA 1
ATOM 813 C C . GLY A 1 103 ? -2.884 -3.437 -16.166 1.00 84.94 103 GLY A C 1
ATOM 814 O O . GLY A 1 103 ? -1.796 -3.097 -15.697 1.00 84.94 103 GLY A O 1
ATOM 815 N N . PRO A 1 104 ? -3.567 -4.494 -15.692 1.00 84.50 104 PRO A N 1
ATOM 816 C CA . PRO A 1 104 ? -3.098 -5.298 -14.569 1.00 84.50 104 PRO A CA 1
ATOM 817 C C . PRO A 1 104 ? -1.788 -6.023 -14.899 1.00 84.50 104 PRO A C 1
ATOM 819 O O . PRO A 1 104 ? -1.555 -6.439 -16.041 1.00 84.50 104 PRO A O 1
ATOM 822 N N . PHE A 1 105 ? -0.957 -6.216 -13.877 1.00 82.31 105 PHE A N 1
ATOM 823 C CA . PHE A 1 105 ? 0.267 -7.000 -13.967 1.00 82.31 105 PHE A CA 1
ATOM 824 C C . PHE A 1 105 ? -0.083 -8.484 -13.995 1.00 82.31 105 PHE A C 1
ATOM 826 O O . PHE A 1 105 ? -0.715 -9.011 -13.074 1.00 82.31 105 PHE A O 1
ATOM 833 N N . LYS A 1 106 ? 0.329 -9.168 -15.062 1.00 78.94 106 LYS A N 1
ATOM 834 C CA . LYS A 1 106 ? -0.005 -10.586 -15.259 1.00 78.94 106 LYS A CA 1
ATOM 835 C C . LYS A 1 106 ? 0.936 -11.520 -14.499 1.00 78.94 106 LYS A C 1
ATOM 837 O O . LYS A 1 106 ? 0.517 -12.563 -14.00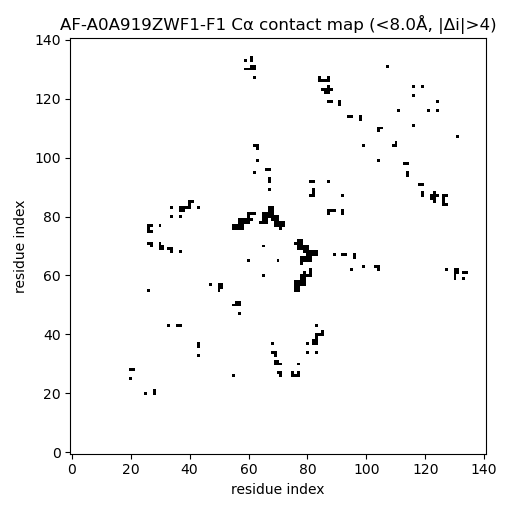6 1.00 78.94 106 LYS A O 1
ATOM 842 N N . ASN A 1 107 ? 2.214 -11.152 -14.434 1.00 76.88 107 ASN A N 1
ATOM 843 C CA . ASN A 1 107 ? 3.299 -11.991 -13.938 1.00 76.88 107 ASN A CA 1
ATOM 844 C C . ASN A 1 107 ? 4.375 -11.108 -13.292 1.00 76.88 107 ASN A C 1
ATOM 846 O O . ASN A 1 107 ? 4.496 -9.928 -13.622 1.00 76.88 107 ASN A O 1
ATOM 850 N N . LEU A 1 108 ? 5.250 -11.703 -12.476 1.00 75.31 108 LEU A N 1
ATOM 851 C CA . LEU A 1 108 ? 6.426 -11.005 -11.941 1.00 75.31 108 LEU A CA 1
ATOM 852 C C . LEU A 1 108 ? 7.325 -10.434 -13.054 1.00 75.31 108 LEU A C 1
ATOM 854 O O . LEU A 1 108 ? 7.861 -9.341 -12.911 1.00 75.31 108 LEU A O 1
ATOM 858 N N . MET A 1 109 ? 7.456 -11.146 -14.179 1.00 77.12 109 MET A N 1
ATOM 859 C CA . MET A 1 109 ? 8.245 -10.682 -15.327 1.00 77.12 109 MET A CA 1
ATOM 860 C C . MET A 1 109 ? 7.628 -9.442 -15.989 1.00 77.12 109 MET A C 1
ATOM 862 O O . MET A 1 109 ? 8.342 -8.515 -16.360 1.00 77.12 109 MET A O 1
ATOM 866 N N . ASP A 1 110 ? 6.298 -9.405 -16.091 1.00 82.62 110 ASP A N 1
ATOM 867 C CA . ASP A 1 110 ? 5.549 -8.262 -16.620 1.00 82.62 110 ASP A CA 1
ATOM 868 C C . ASP A 1 110 ? 5.725 -7.041 -15.703 1.00 82.62 110 ASP A C 1
ATOM 870 O O . ASP A 1 110 ? 6.060 -5.954 -16.168 1.00 82.62 110 ASP A O 1
ATOM 874 N N . PHE A 1 111 ? 5.648 -7.246 -14.385 1.00 82.06 111 PHE A N 1
ATOM 875 C CA . PHE A 1 111 ? 5.952 -6.216 -13.390 1.00 82.06 111 PHE A CA 1
ATOM 876 C C . PHE A 1 111 ? 7.389 -5.683 -13.512 1.00 82.06 111 PHE A C 1
ATOM 878 O O . PHE A 1 111 ? 7.586 -4.476 -13.641 1.00 82.06 111 PHE A O 1
ATOM 885 N N . ALA A 1 112 ? 8.383 -6.574 -13.546 1.00 80.31 112 ALA A N 1
ATOM 886 C CA . ALA A 1 112 ? 9.795 -6.212 -13.679 1.00 80.31 112 ALA A CA 1
ATOM 887 C C . ALA A 1 112 ? 10.118 -5.492 -15.000 1.00 80.31 112 ALA A C 1
ATOM 889 O O . ALA A 1 112 ? 11.075 -4.726 -15.059 1.00 80.31 112 ALA A O 1
ATOM 890 N N . SER A 1 113 ? 9.333 -5.738 -16.055 1.00 84.38 113 SER A N 1
ATOM 891 C CA . SER A 1 113 ? 9.505 -5.082 -17.355 1.00 84.38 113 SER A CA 1
ATOM 892 C C . SER A 1 113 ? 8.922 -3.667 -17.414 1.00 84.38 113 SER A C 1
ATOM 894 O O . SER A 1 113 ? 9.432 -2.835 -18.160 1.00 84.38 113 SER A O 1
ATOM 896 N N . ARG A 1 114 ? 7.868 -3.383 -16.634 1.00 84.25 114 ARG A N 1
ATOM 897 C CA . ARG A 1 114 ? 7.168 -2.085 -16.645 1.00 84.25 114 ARG A CA 1
ATOM 898 C C . ARG A 1 114 ? 7.644 -1.130 -15.556 1.00 84.25 114 ARG A C 1
ATOM 900 O O . ARG A 1 114 ? 7.580 0.081 -15.740 1.00 84.25 114 ARG A O 1
ATOM 907 N N . VAL A 1 115 ? 8.087 -1.659 -14.419 1.00 83.75 115 VAL A N 1
ATOM 908 C CA . VAL A 1 115 ? 8.469 -0.872 -13.242 1.00 83.75 115 VAL A CA 1
ATOM 909 C C . VAL A 1 115 ? 9.985 -0.895 -13.084 1.00 83.75 115 VAL A C 1
ATOM 911 O O . VAL A 1 115 ? 10.595 -1.963 -13.072 1.00 83.75 115 VAL A O 1
ATOM 914 N N . ASP A 1 116 ? 10.611 0.273 -12.901 1.00 81.50 116 ASP A N 1
ATOM 915 C CA . ASP A 1 116 ? 12.051 0.328 -12.644 1.00 81.50 116 ASP A CA 1
ATOM 916 C C . ASP A 1 116 ? 12.372 -0.125 -11.210 1.00 81.50 116 ASP A C 1
ATOM 918 O O . ASP A 1 116 ? 12.374 0.646 -10.246 1.00 81.50 116 ASP A O 1
ATOM 922 N N . LEU A 1 117 ? 12.690 -1.412 -11.087 1.00 75.50 117 LEU A N 1
ATOM 923 C CA . LEU A 1 117 ? 13.044 -2.086 -9.839 1.00 75.50 117 LEU A CA 1
ATOM 924 C C . LEU A 1 117 ? 14.219 -1.437 -9.088 1.00 75.50 117 LEU A C 1
ATOM 926 O O . LEU A 1 117 ? 14.327 -1.574 -7.866 1.00 75.50 117 LEU A O 1
ATOM 930 N N . ARG A 1 118 ? 15.091 -0.699 -9.788 1.00 74.75 118 ARG A N 1
ATOM 931 C CA . ARG A 1 118 ? 16.240 -0.016 -9.170 1.00 74.75 118 ARG A CA 1
ATOM 932 C C . ARG A 1 118 ? 15.802 1.106 -8.234 1.00 74.75 118 ARG A C 1
ATOM 934 O O . ARG A 1 118 ? 16.524 1.414 -7.292 1.00 74.75 118 ARG A O 1
ATOM 941 N N . LYS A 1 119 ? 14.625 1.693 -8.467 1.00 74.50 119 LYS A N 1
ATOM 942 C CA . LYS A 1 119 ? 14.088 2.791 -7.651 1.00 74.50 119 LYS A CA 1
ATOM 943 C C . LYS A 1 119 ? 13.483 2.315 -6.332 1.00 74.50 119 LYS A C 1
ATOM 945 O O . LYS A 1 119 ? 13.514 3.059 -5.358 1.00 74.50 119 LYS A O 1
ATOM 950 N N . GLY A 1 120 ? 12.947 1.094 -6.295 1.00 70.56 120 GLY A N 1
ATOM 951 C CA . GLY A 1 120 ? 12.438 0.476 -5.065 1.00 70.56 120 GLY A CA 1
ATOM 952 C C . GLY A 1 120 ? 13.543 -0.161 -4.218 1.00 70.56 120 GLY A C 1
ATOM 953 O O . GLY A 1 120 ? 13.463 -0.179 -2.992 1.00 70.56 120 GLY A O 1
ATOM 954 N N . GLY A 1 121 ? 14.601 -0.659 -4.861 1.00 74.19 121 GLY A N 1
ATOM 955 C CA . GLY A 1 121 ? 15.658 -1.413 -4.194 1.00 74.19 121 GLY A CA 1
ATOM 956 C C . GLY A 1 121 ? 15.232 -2.842 -3.832 1.00 74.19 121 GLY A C 1
ATOM 957 O O . GLY A 1 121 ? 14.059 -3.212 -3.885 1.00 74.19 121 GLY A O 1
ATOM 958 N N . ILE A 1 122 ? 16.209 -3.671 -3.451 1.00 74.75 122 ILE A N 1
ATOM 959 C CA . ILE A 1 122 ? 16.003 -5.107 -3.175 1.00 74.75 122 ILE A CA 1
ATOM 960 C C . ILE A 1 122 ? 14.997 -5.345 -2.040 1.00 74.75 122 ILE A C 1
ATOM 962 O O . ILE A 1 122 ? 14.221 -6.293 -2.103 1.00 74.75 122 ILE A O 1
ATOM 966 N N . ARG A 1 123 ? 14.975 -4.477 -1.022 1.00 74.31 123 ARG A N 1
ATOM 967 C CA . ARG A 1 123 ? 14.092 -4.631 0.146 1.00 74.31 123 ARG A CA 1
ATOM 968 C C . ARG A 1 123 ? 12.624 -4.389 -0.210 1.00 74.31 123 ARG A C 1
ATOM 970 O O . ARG A 1 123 ? 11.787 -5.218 0.130 1.00 74.31 123 ARG A O 1
ATOM 977 N N . ALA A 1 124 ? 12.322 -3.341 -0.983 1.00 72.69 124 ALA A N 1
ATOM 978 C CA . ALA A 1 124 ? 10.968 -3.107 -1.489 1.00 72.69 124 ALA A CA 1
ATOM 979 C C . ALA A 1 124 ? 10.496 -4.264 -2.374 1.00 72.69 124 ALA A C 1
ATOM 981 O O . ALA A 1 124 ? 9.360 -4.713 -2.265 1.00 72.69 124 ALA A O 1
ATOM 982 N N . LEU A 1 125 ? 11.392 -4.781 -3.219 1.00 72.75 125 LEU A N 1
ATOM 983 C CA . LEU A 1 125 ? 11.149 -5.956 -4.049 1.00 72.75 125 LEU A CA 1
ATOM 984 C C . LEU A 1 125 ? 10.828 -7.203 -3.225 1.00 72.75 125 LEU A C 1
ATOM 986 O O . LEU A 1 125 ? 9.926 -7.936 -3.596 1.00 72.75 125 LEU A O 1
ATOM 990 N N . GLN A 1 126 ? 11.530 -7.447 -2.118 1.00 73.50 126 GLN A N 1
ATOM 991 C CA . GLN A 1 126 ? 11.253 -8.575 -1.221 1.00 73.50 126 GLN A CA 1
ATOM 992 C C . GLN A 1 126 ? 9.900 -8.420 -0.516 1.00 73.50 126 GLN A C 1
ATOM 994 O O . GLN A 1 126 ? 9.118 -9.372 -0.474 1.00 73.50 126 GLN A O 1
ATOM 999 N N . SER A 1 127 ? 9.594 -7.217 -0.021 1.00 73.62 127 SER A N 1
ATOM 1000 C CA . SER A 1 127 ? 8.296 -6.901 0.585 1.00 73.62 127 SER A CA 1
ATOM 1001 C C . SER A 1 127 ? 7.149 -7.063 -0.417 1.00 73.62 127 SER A C 1
ATOM 1003 O O . SER A 1 127 ? 6.136 -7.691 -0.105 1.00 73.62 127 SER A O 1
ATOM 1005 N N . LEU A 1 128 ? 7.326 -6.575 -1.648 1.00 73.81 128 LEU A N 1
ATOM 1006 C CA . LEU A 1 128 ? 6.356 -6.749 -2.726 1.00 73.81 128 LEU A CA 1
ATOM 1007 C C . LEU A 1 128 ? 6.275 -8.193 -3.212 1.00 73.81 128 LEU A C 1
ATOM 1009 O O . LEU A 1 128 ? 5.180 -8.672 -3.456 1.00 73.81 128 LEU A O 1
ATOM 1013 N N . ALA A 1 129 ? 7.387 -8.918 -3.321 1.00 70.88 129 ALA A N 1
ATOM 1014 C CA . ALA A 1 129 ? 7.385 -10.319 -3.733 1.00 70.88 129 ALA A CA 1
ATOM 1015 C C . ALA A 1 129 ? 6.573 -11.181 -2.762 1.00 70.88 129 ALA A C 1
ATOM 1017 O O . ALA A 1 129 ? 5.885 -12.092 -3.202 1.00 70.88 129 ALA A O 1
ATOM 1018 N N . LYS A 1 130 ? 6.576 -10.861 -1.461 1.00 67.00 130 LYS A N 1
ATOM 1019 C CA . LYS A 1 130 ? 5.705 -11.510 -0.469 1.00 67.00 130 LYS A CA 1
ATOM 1020 C C . LYS A 1 130 ? 4.217 -11.242 -0.739 1.00 67.00 130 LYS A C 1
ATOM 1022 O O . LYS A 1 130 ? 3.405 -12.151 -0.602 1.00 67.00 130 LYS A O 1
ATOM 1027 N N . SER A 1 131 ? 3.873 -10.027 -1.166 1.00 64.50 131 SER A N 1
ATOM 1028 C CA . SER A 1 131 ? 2.521 -9.652 -1.611 1.00 64.50 131 SER A CA 1
ATOM 1029 C C . SER A 1 131 ? 2.141 -10.328 -2.942 1.00 64.50 131 SER A C 1
ATOM 1031 O O . SER A 1 131 ? 1.052 -10.875 -3.074 1.00 64.50 131 SER A O 1
ATOM 1033 N N . VAL A 1 132 ? 3.065 -10.411 -3.902 1.00 62.09 132 VAL A N 1
ATOM 1034 C CA . VAL A 1 132 ? 2.867 -11.102 -5.190 1.00 62.09 132 VAL A CA 1
ATOM 1035 C C . VAL A 1 132 ? 2.771 -12.620 -5.016 1.00 62.09 132 VAL A C 1
ATOM 1037 O O . VAL A 1 132 ? 2.036 -13.278 -5.742 1.00 62.09 132 VAL A O 1
ATOM 1040 N N . LEU A 1 133 ? 3.467 -13.208 -4.043 1.00 55.94 133 LEU A N 1
ATOM 1041 C CA . LEU A 1 133 ? 3.340 -14.634 -3.739 1.00 55.94 133 LEU A CA 1
ATOM 1042 C C . LEU A 1 133 ? 1.931 -14.965 -3.218 1.00 55.94 133 LEU A C 1
ATOM 1044 O O . LEU A 1 133 ? 1.374 -16.003 -3.574 1.00 55.94 133 LEU A O 1
ATOM 1048 N N . LEU A 1 134 ? 1.328 -14.061 -2.436 1.00 52.81 134 LEU A N 1
ATOM 1049 C CA . LEU A 1 134 ? -0.068 -14.180 -2.003 1.00 52.81 134 LEU A CA 1
ATOM 1050 C C . LEU A 1 134 ? -1.047 -14.115 -3.187 1.00 52.81 134 LEU A C 1
ATOM 1052 O O . LEU A 1 134 ? -2.043 -14.829 -3.167 1.00 52.81 134 LEU A O 1
ATOM 1056 N N . MET A 1 135 ? -0.741 -13.355 -4.247 1.00 47.94 135 MET A N 1
ATOM 1057 C CA . MET A 1 135 ? -1.538 -13.340 -5.487 1.00 47.94 135 MET A CA 1
ATOM 1058 C C . MET A 1 135 ? -1.605 -14.724 -6.161 1.00 47.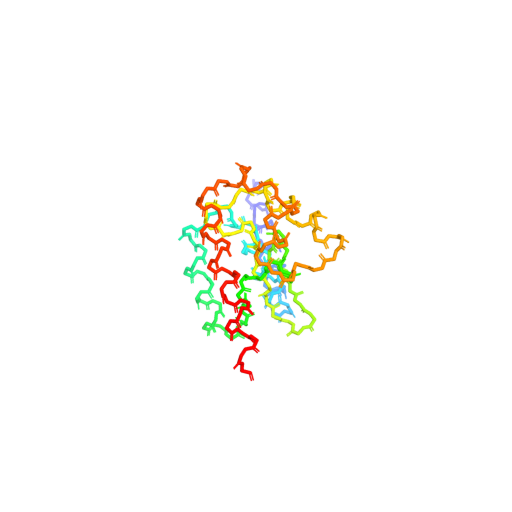94 135 MET A C 1
ATOM 1060 O O . MET A 1 135 ? -2.634 -15.065 -6.743 1.00 47.94 135 MET A O 1
ATOM 1064 N N . VAL A 1 136 ? -0.528 -15.520 -6.100 1.00 43.41 136 VAL A N 1
ATOM 1065 C CA . VAL A 1 136 ? -0.496 -16.875 -6.683 1.00 43.41 136 VAL A CA 1
ATOM 1066 C C . VAL A 1 136 ? -1.297 -17.848 -5.821 1.00 43.41 136 VAL A C 1
ATOM 1068 O O . VAL A 1 136 ? -2.163 -18.542 -6.341 1.00 43.41 136 VAL A O 1
ATOM 1071 N N . TYR A 1 137 ? -1.086 -17.827 -4.503 1.00 44.66 137 TYR A N 1
ATOM 1072 C CA . TYR A 1 137 ? -1.783 -18.731 -3.582 1.00 44.66 137 TYR A CA 1
ATOM 1073 C C . TYR A 1 137 ? -3.290 -18.454 -3.471 1.00 44.66 137 TYR A C 1
ATOM 1075 O O . TYR A 1 137 ? -4.070 -19.388 -3.323 1.00 44.66 137 TYR A O 1
ATOM 1083 N N . ALA A 1 138 ? -3.726 -17.195 -3.578 1.00 42.69 138 ALA A N 1
ATOM 1084 C CA . ALA A 1 138 ? -5.149 -16.845 -3.537 1.00 42.69 138 ALA A CA 1
ATOM 1085 C C . ALA A 1 138 ? -5.914 -17.217 -4.823 1.00 42.69 138 ALA A C 1
ATOM 1087 O O . ALA A 1 138 ? -7.138 -17.153 -4.838 1.00 42.69 138 ALA A O 1
ATOM 1088 N N . ARG A 1 139 ? -5.212 -17.589 -5.905 1.00 37.66 139 ARG A N 1
ATOM 1089 C CA . ARG A 1 139 ? -5.814 -18.073 -7.159 1.00 37.66 139 ARG A CA 1
ATOM 1090 C C . ARG A 1 139 ? -5.923 -19.601 -7.244 1.00 37.66 139 ARG A C 1
ATOM 1092 O O . ARG A 1 139 ? -6.475 -20.088 -8.226 1.00 37.66 139 ARG A O 1
ATOM 1099 N N . GLU A 1 140 ? -5.412 -20.335 -6.256 1.00 31.69 140 GLU A N 1
ATOM 1100 C CA . GLU A 1 140 ? -5.392 -21.809 -6.224 1.00 31.69 140 GLU A CA 1
ATOM 1101 C C . GLU A 1 140 ? -6.417 -22.442 -5.257 1.00 31.69 140 GLU A C 1
ATOM 1103 O O . GLU A 1 140 ? -6.348 -23.642 -4.990 1.00 31.69 140 GLU A O 1
ATOM 1108 N N . ILE A 1 141 ? -7.409 -21.678 -4.782 1.00 35.25 141 ILE A N 1
ATOM 1109 C CA . ILE A 1 141 ? -8.590 -22.176 -4.046 1.00 35.25 141 ILE A CA 1
ATOM 1110 C C . ILE A 1 141 ? -9.842 -21.566 -4.676 1.00 35.25 141 ILE A C 1
ATOM 1112 O O . ILE A 1 141 ? -10.826 -22.316 -4.867 1.00 35.25 141 ILE A O 1
#

Foldseek 3Di:
DVVVVVVVVVVVVVVVVLVVCCVPQVLVSLQVVCQVCLVVLVVNVVSQVVCVVVVAAEDFAALQPAAQGWDQDPVSHIYHHLSSFPLFDSVQRVQSVVLCVVDGQPDPVSSVVRGPQVVSPPVSVVSVVVNVVVVVVVVPD

pLDDT: mean 74.15, std 11.48, range [31.69, 87.0]

Solvent-accessible surface area (backbone atoms only — not comparable to full-atom values): 7805 Å² total; per-residue (Å²): 120,63,69,60,53,53,52,51,52,52,52,49,51,54,48,52,54,50,54,49,40,50,73,75,41,47,53,56,46,50,25,51,52,51,44,75,41,26,90,45,37,88,63,43,62,62,52,54,54,53,36,49,77,71,74,41,55,65,46,75,50,33,88,76,77,32,44,56,50,36,42,62,47,100,84,61,31,30,34,29,23,52,36,38,38,62,65,33,47,59,70,41,39,53,50,50,58,56,53,41,74,82,44,76,71,85,44,74,68,53,43,60,72,71,40,72,60,79,75,36,34,73,57,17,49,51,49,46,46,58,29,54,51,48,58,55,60,71,70,76,119

Secondary structure (DSSP, 8-state):
-HHHHHHHHHHHHHHHHHHHHHHH-HHHHHHHHHHHTTT-HHHHHHHHHHHHHTT--EEPP-TTT--SS-EE-TTSPEEPPGGGSTT--HHHHHHHHHHHTT----SHHHHHHHS-HHHHHHHHHHHHHHHHHHHHHTT--

Nearest PDB structures (foldseek):
  4jom-assembly1_A  TM=9.090E-01  e=9.398E-10  Escherichia coli K-12
  5fkv-assembly1_A  TM=9.050E-01  e=9.521E-09  Escherichia coli K-12
  5lew-assembly1_A  TM=8.635E-01  e=1.015E-08  Mycobacterium tuberculosis H37Rv
  5fkw-assembly1_A  TM=9.044E-01  e=3.676E-08  Escherichia coli K-12
  5fku-assembly1_A  TM=8.480E-01  e=1.331E-07  Escherichia coli K-12

Sequence (141 aa):
MDLINHILLHTHLSHTQKAYLKKTYPSHFIASVLSSEQDKTDKLEPHVKDCSLMGIDILPPDINNSFSNFVVNSQNQIEYGLAALKDVGTKFVEEVCLQRQSGPFKNLMDFASRVDLRKGGIRALQSLAKSVLLMVYAREI

Mean predicted aligned error: 10.27 Å

Radius of gyration: 18.21 Å; Cα contacts (8 Å, |Δi|>4): 155; chains: 1; bounding box: 38×54×49 Å